Protein AF-A0A9D4XS75-F1 (afdb_monomer)

Sequence (111 aa):
MEGSLLSPALEALEHVRSEDGKILTKPFLDVCKTVLPILDKFGGAFSFVKSDIGGNIEVGLKLVPDRKSFMEAIGTGDLSSDIEKFCDSFSLVLAENHKVLASVNMDNRKI

Radius of gyration: 15.69 Å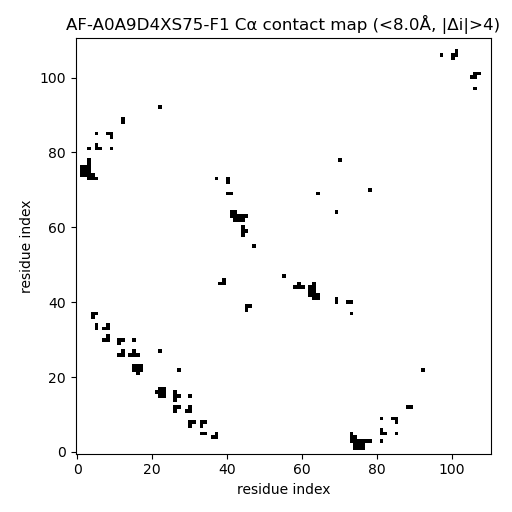; Cα contacts (8 Å, |Δi|>4): 87; chains: 1; bounding box: 42×22×40 Å

Structure (mmCIF, N/CA/C/O backbone):
data_AF-A0A9D4XS75-F1
#
_entry.id   AF-A0A9D4XS75-F1
#
loop_
_atom_site.group_PDB
_atom_site.id
_atom_site.type_symbol
_atom_site.label_atom_id
_atom_site.label_alt_id
_atom_site.label_comp_id
_atom_site.label_asym_id
_atom_site.label_entity_id
_atom_site.label_seq_id
_atom_site.pdbx_PDB_ins_code
_atom_site.Cartn_x
_atom_site.Cartn_y
_atom_site.Cartn_z
_atom_site.occupancy
_atom_site.B_iso_or_equiv
_atom_site.auth_seq_id
_atom_site.auth_comp_id
_atom_site.auth_asym_id
_atom_site.auth_atom_id
_atom_site.pdbx_PDB_model_num
ATOM 1 N N . MET A 1 1 ? -21.432 5.788 4.401 1.00 44.81 1 MET A N 1
ATOM 2 C CA . MET A 1 1 ? -20.805 4.764 5.258 1.00 44.81 1 MET A CA 1
ATOM 3 C C . MET A 1 1 ? -19.346 5.154 5.343 1.00 44.81 1 MET A C 1
ATOM 5 O O . MET A 1 1 ? -18.732 5.270 4.292 1.00 44.81 1 MET A O 1
ATOM 9 N N . GLU A 1 2 ? -18.842 5.501 6.526 1.00 56.62 2 GLU A N 1
ATOM 10 C CA . GLU A 1 2 ? -17.402 5.729 6.696 1.00 56.62 2 GLU A CA 1
ATOM 11 C C . GLU A 1 2 ? -16.715 4.364 6.601 1.00 56.62 2 GLU A C 1
ATOM 13 O O . GLU A 1 2 ? -17.060 3.451 7.346 1.00 56.62 2 GLU A O 1
ATOM 18 N N . GLY A 1 3 ? -15.862 4.200 5.593 1.00 76.44 3 GLY A N 1
ATOM 19 C CA . GLY A 1 3 ? -15.083 2.988 5.350 1.00 76.44 3 GLY A CA 1
ATOM 20 C C . GLY A 1 3 ? -13.646 3.151 5.829 1.00 76.44 3 GLY A C 1
ATOM 21 O O . GLY A 1 3 ? -13.244 4.215 6.309 1.00 76.44 3 GLY A O 1
ATOM 22 N N . SER A 1 4 ? -12.852 2.099 5.678 1.00 89.62 4 SER A N 1
ATOM 23 C CA . SER A 1 4 ? -11.424 2.160 5.966 1.00 89.62 4 SER A CA 1
ATOM 24 C C . SER A 1 4 ? -10.702 3.082 4.977 1.00 89.62 4 SER A C 1
ATOM 26 O O . SER A 1 4 ? -11.101 3.217 3.816 1.00 89.62 4 SER A O 1
ATOM 28 N N . LEU A 1 5 ? -9.571 3.654 5.394 1.00 90.88 5 LEU A N 1
ATOM 29 C CA . LEU A 1 5 ? -8.638 4.345 4.496 1.00 90.88 5 LEU A CA 1
ATOM 30 C C . LEU A 1 5 ? -8.016 3.405 3.444 1.00 90.88 5 LEU A C 1
ATOM 32 O O . LEU A 1 5 ? -7.363 3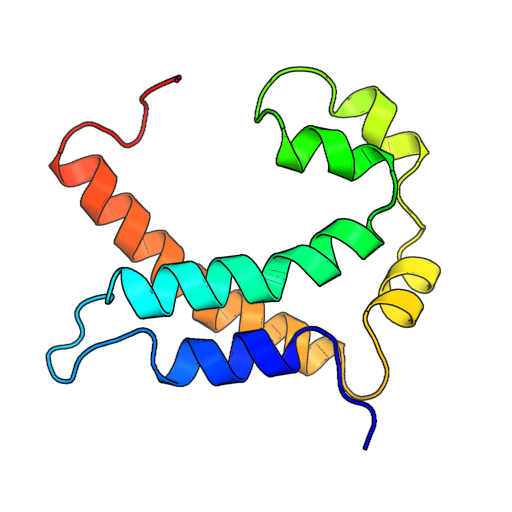.886 2.522 1.00 90.88 5 LEU A O 1
ATOM 36 N N . LEU A 1 6 ? -8.217 2.087 3.569 1.00 91.06 6 LEU A N 1
ATOM 37 C CA . LEU A 1 6 ? -7.805 1.077 2.591 1.00 91.06 6 LEU A CA 1
ATOM 38 C C . LEU A 1 6 ? -8.799 0.943 1.433 1.00 91.06 6 LEU A C 1
ATOM 40 O O . LEU A 1 6 ? -8.388 0.514 0.359 1.00 91.06 6 LEU A O 1
ATOM 44 N N . SER A 1 7 ? -10.063 1.347 1.608 1.00 93.25 7 SER A N 1
ATOM 45 C CA . SER A 1 7 ? -11.103 1.220 0.571 1.00 93.25 7 SER A CA 1
ATOM 46 C C . SER A 1 7 ? -10.672 1.807 -0.785 1.00 93.25 7 SER A C 1
ATOM 48 O O . SER A 1 7 ? -10.742 1.089 -1.779 1.00 93.25 7 SER A O 1
ATOM 50 N N . PRO A 1 8 ? -10.108 3.034 -0.860 1.00 92.88 8 PRO A N 1
ATOM 51 C CA . PRO A 1 8 ? -9.646 3.587 -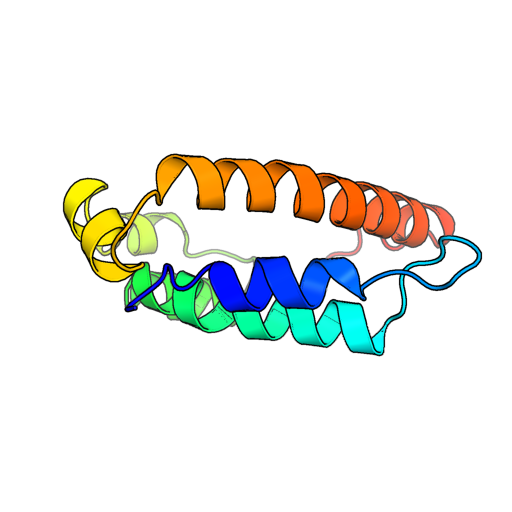2.135 1.00 92.88 8 PRO A CA 1
ATOM 52 C C . PRO A 1 8 ? -8.500 2.786 -2.767 1.00 92.88 8 PRO A C 1
ATOM 54 O O . PRO A 1 8 ? -8.374 2.742 -3.988 1.00 92.88 8 PRO A O 1
ATOM 57 N N . ALA A 1 9 ? -7.648 2.160 -1.948 1.00 92.25 9 ALA A N 1
ATOM 58 C CA . ALA A 1 9 ? -6.555 1.326 -2.438 1.00 92.25 9 ALA A CA 1
ATOM 59 C C . ALA A 1 9 ? -7.065 -0.019 -2.971 1.00 92.25 9 ALA A C 1
ATOM 61 O O . ALA A 1 9 ? -6.570 -0.487 -3.993 1.00 92.25 9 ALA A O 1
ATOM 62 N N . LEU A 1 10 ? -8.064 -0.612 -2.308 1.00 93.88 10 LEU A N 1
ATOM 63 C CA . LEU A 1 10 ? -8.742 -1.826 -2.767 1.00 93.88 10 LEU A CA 1
ATOM 64 C C . LEU A 1 10 ? -9.453 -1.590 -4.104 1.00 93.88 10 LEU A C 1
ATOM 66 O O . LEU A 1 10 ? -9.247 -2.360 -5.033 1.00 93.88 10 LEU A O 1
ATOM 70 N N . GLU A 1 11 ? -10.193 -0.489 -4.234 1.00 94.00 11 GLU A N 1
ATOM 71 C CA . GLU A 1 11 ? -10.850 -0.104 -5.491 1.00 94.00 11 GLU A CA 1
ATOM 72 C C . GLU A 1 11 ? -9.828 0.149 -6.611 1.00 94.00 11 GLU A C 1
ATOM 74 O O . GLU A 1 11 ? -9.960 -0.361 -7.722 1.00 94.00 11 GLU A O 1
ATOM 79 N N . ALA A 1 12 ? -8.752 0.891 -6.331 1.00 92.62 12 ALA A N 1
ATOM 80 C CA . ALA A 1 12 ? -7.717 1.162 -7.329 1.00 92.62 12 ALA A CA 1
ATOM 81 C C . ALA A 1 12 ? -6.980 -0.114 -7.789 1.00 92.62 12 ALA A C 1
ATOM 83 O O . ALA A 1 12 ? -6.535 -0.193 -8.939 1.00 92.62 12 ALA A O 1
ATOM 84 N N . LEU A 1 13 ? -6.862 -1.120 -6.915 1.00 93.75 13 LEU A N 1
ATOM 85 C CA . LEU A 1 13 ? -6.246 -2.408 -7.235 1.00 93.75 13 LEU A CA 1
ATOM 86 C C . LEU A 1 13 ? -7.042 -3.210 -8.270 1.00 93.75 13 LEU A C 1
ATOM 88 O O . LEU A 1 13 ? -6.426 -3.924 -9.062 1.00 93.75 13 LEU A O 1
ATOM 92 N N . GLU A 1 14 ? -8.365 -3.048 -8.338 1.00 94.56 14 GLU A N 1
ATOM 93 C CA . GLU A 1 14 ? -9.211 -3.714 -9.343 1.00 94.56 14 GLU A CA 1
ATOM 94 C C . GLU A 1 14 ? -8.835 -3.323 -10.781 1.00 94.56 14 GLU A C 1
ATOM 96 O O . GLU A 1 14 ? -9.079 -4.070 -11.729 1.00 94.56 14 GLU A O 1
ATOM 101 N N . HIS A 1 15 ? -8.192 -2.166 -10.951 1.00 94.94 15 HIS A N 1
ATOM 102 C CA . HIS A 1 15 ? -7.825 -1.600 -12.248 1.00 94.94 15 HIS A CA 1
ATOM 103 C C . HIS A 1 15 ? -6.309 -1.555 -12.483 1.00 94.94 15 HIS A C 1
ATOM 105 O O . HIS A 1 15 ? -5.838 -0.925 -13.432 1.00 94.94 15 HIS A O 1
ATOM 111 N N . VAL A 1 16 ? -5.516 -2.215 -11.628 1.00 95.12 16 VAL A N 1
ATOM 112 C CA . VAL A 1 16 ? -4.046 -2.165 -11.707 1.00 95.12 16 VAL A CA 1
ATOM 113 C C . VAL A 1 16 ? -3.480 -2.939 -12.904 1.00 95.12 16 VAL A C 1
ATOM 115 O O . VAL A 1 16 ? -2.334 -2.720 -13.306 1.00 95.12 16 VAL A O 1
ATOM 118 N N . ARG A 1 17 ? -4.281 -3.835 -13.491 1.00 93.50 17 ARG A N 1
ATOM 119 C CA . ARG A 1 17 ? -3.888 -4.717 -14.594 1.00 93.50 17 ARG A CA 1
ATOM 120 C C . ARG A 1 17 ? -4.623 -4.377 -15.886 1.00 93.50 17 ARG A C 1
ATOM 122 O O . ARG A 1 17 ? -5.782 -3.974 -15.864 1.00 93.50 17 ARG A O 1
ATOM 129 N N . SER A 1 18 ? -3.951 -4.584 -17.011 1.00 93.56 18 SER A N 1
ATOM 130 C CA . SER A 1 18 ? -4.574 -4.647 -18.335 1.00 93.56 18 SER A CA 1
ATOM 131 C C . SER A 1 18 ? -5.305 -5.973 -18.557 1.00 93.56 18 SER A C 1
ATOM 133 O O . SER A 1 18 ? -5.129 -6.933 -17.806 1.00 93.56 18 SER A O 1
ATOM 135 N N . GLU A 1 19 ? -6.076 -6.052 -19.644 1.00 93.12 19 GLU A N 1
ATOM 136 C CA . GLU A 1 19 ? -6.771 -7.278 -20.065 1.00 93.12 19 GLU A CA 1
ATOM 137 C C . GLU A 1 19 ? -5.816 -8.464 -20.301 1.00 93.12 19 GLU A C 1
ATOM 139 O O . GLU A 1 19 ? -6.190 -9.611 -20.072 1.00 93.12 19 GLU A O 1
ATOM 144 N N . ASP A 1 20 ? -4.565 -8.204 -20.704 1.00 92.44 20 ASP A N 1
ATOM 145 C CA . ASP A 1 20 ? -3.516 -9.221 -20.874 1.00 92.44 20 ASP A CA 1
ATOM 146 C C . ASP A 1 20 ? -2.703 -9.499 -19.591 1.00 92.44 20 ASP A C 1
ATOM 148 O O . ASP A 1 20 ? -1.696 -10.205 -19.630 1.00 92.44 20 ASP A O 1
ATOM 152 N N . GLY A 1 21 ? -3.130 -8.955 -18.446 1.00 89.44 21 GLY A N 1
ATOM 153 C CA . GLY A 1 21 ? -2.580 -9.248 -17.121 1.00 89.44 21 GLY A CA 1
ATOM 154 C C . GLY A 1 21 ? -1.344 -8.441 -16.717 1.00 89.44 21 GLY A C 1
ATOM 155 O O . GLY A 1 21 ? -0.847 -8.629 -15.602 1.00 89.44 21 GLY A O 1
ATOM 156 N N . LYS A 1 22 ? -0.849 -7.529 -17.564 1.00 90.38 22 LYS A N 1
ATOM 157 C CA . LYS A 1 22 ? 0.316 -6.686 -17.247 1.00 90.38 22 LYS A CA 1
ATOM 158 C C . LYS A 1 22 ? -0.043 -5.600 -16.237 1.00 90.38 22 LYS A C 1
ATOM 160 O O . LYS A 1 22 ? -1.100 -4.981 -16.323 1.00 90.38 22 LYS A O 1
ATOM 165 N N . ILE A 1 23 ? 0.874 -5.318 -15.315 1.00 91.81 23 ILE A N 1
ATOM 166 C CA . ILE A 1 23 ? 0.743 -4.190 -14.388 1.00 91.81 23 ILE A CA 1
ATOM 167 C C . ILE A 1 23 ? 0.893 -2.881 -15.166 1.00 91.81 23 ILE A C 1
ATOM 169 O O . ILE A 1 23 ? 1.918 -2.622 -15.800 1.00 91.81 23 ILE A O 1
ATOM 173 N N . LEU A 1 24 ? -0.134 -2.040 -15.097 1.00 91.56 24 LEU A N 1
ATOM 174 C CA . LEU A 1 24 ? -0.146 -0.732 -15.733 1.00 91.56 24 LEU A CA 1
ATOM 175 C C . LEU A 1 24 ? 0.516 0.297 -14.813 1.00 91.56 24 LEU A C 1
ATOM 177 O O . LEU A 1 24 ? 0.095 0.494 -13.675 1.00 91.56 24 LEU A O 1
ATOM 181 N N . THR A 1 25 ? 1.525 1.012 -15.317 1.00 89.50 25 THR A N 1
ATOM 182 C CA . THR A 1 25 ? 2.315 1.960 -14.511 1.00 89.50 25 THR A CA 1
ATOM 183 C C . THR A 1 25 ? 1.458 3.043 -13.862 1.00 89.50 25 THR A C 1
ATOM 185 O O . THR A 1 25 ? 1.618 3.332 -12.682 1.00 89.50 25 THR A O 1
ATOM 188 N N . LYS A 1 26 ? 0.542 3.660 -14.616 1.00 90.62 26 LYS A N 1
ATOM 189 C CA . LYS A 1 26 ? -0.276 4.770 -14.114 1.00 90.62 26 LYS A CA 1
ATOM 190 C C . LYS A 1 26 ? -1.267 4.314 -13.021 1.00 90.62 26 LYS A C 1
ATOM 192 O O . LYS A 1 26 ? -1.185 4.879 -11.933 1.00 90.62 26 LYS A O 1
ATOM 197 N N . PRO A 1 27 ? -2.101 3.279 -13.236 1.00 93.44 27 PRO A N 1
ATOM 198 C CA . PRO A 1 27 ? -2.914 2.667 -12.183 1.00 93.44 27 PRO A CA 1
ATOM 199 C C . PRO A 1 27 ? -2.112 2.210 -10.961 1.00 93.44 27 PRO A C 1
ATOM 201 O O . PRO A 1 27 ? -2.497 2.514 -9.838 1.00 93.44 27 PRO A O 1
ATOM 204 N N . PHE A 1 28 ? -0.953 1.571 -11.154 1.00 90.31 28 PHE A N 1
ATOM 205 C CA . PHE A 1 28 ? -0.081 1.181 -10.042 1.00 90.31 28 PHE A CA 1
ATOM 206 C C . PHE A 1 28 ? 0.376 2.385 -9.209 1.00 90.31 28 PHE A C 1
ATOM 208 O O . PHE A 1 28 ? 0.286 2.368 -7.984 1.00 90.31 28 PHE A O 1
ATOM 215 N N . LEU A 1 29 ? 0.820 3.466 -9.857 1.00 87.94 29 LEU A N 1
ATOM 216 C CA . LEU A 1 29 ? 1.200 4.694 -9.155 1.00 87.94 29 LEU A CA 1
ATOM 217 C C . LEU A 1 29 ? 0.017 5.349 -8.436 1.00 87.94 29 LEU A C 1
ATOM 219 O O . LEU A 1 29 ? 0.222 6.028 -7.431 1.00 87.94 29 LEU A O 1
ATOM 223 N N . ASP A 1 30 ? -1.202 5.177 -8.940 1.00 87.50 30 ASP A N 1
ATOM 224 C CA . ASP A 1 30 ? -2.399 5.693 -8.288 1.00 87.50 30 ASP A CA 1
ATOM 225 C C . ASP A 1 30 ? -2.757 4.862 -7.040 1.00 87.50 30 ASP A C 1
ATOM 227 O O . ASP A 1 30 ? -2.996 5.467 -5.995 1.00 87.50 30 ASP A O 1
ATOM 231 N N . VAL A 1 31 ? -2.612 3.527 -7.071 1.00 90.50 31 VAL A N 1
ATOM 232 C CA . VAL A 1 31 ? -2.655 2.670 -5.862 1.00 90.50 31 VAL A CA 1
ATOM 233 C C . VAL A 1 31 ? -1.596 3.107 -4.838 1.00 90.50 31 VAL A C 1
ATOM 235 O O . VAL A 1 31 ? -1.882 3.263 -3.653 1.00 90.50 31 VAL A O 1
ATOM 238 N N . CYS A 1 32 ? -0.358 3.374 -5.268 1.00 88.44 32 CYS A N 1
ATOM 239 C CA . CYS A 1 32 ? 0.695 3.830 -4.353 1.00 88.44 32 CYS A CA 1
ATOM 240 C C . CYS A 1 32 ? 0.336 5.152 -3.653 1.00 88.44 32 CYS A C 1
ATOM 242 O O . CYS A 1 32 ? 0.672 5.346 -2.486 1.00 88.44 32 CYS A O 1
ATOM 244 N N . LYS A 1 33 ? -0.372 6.062 -4.335 1.00 88.81 33 LYS A N 1
ATOM 245 C CA . LYS A 1 33 ? -0.819 7.333 -3.743 1.00 88.81 33 LYS A CA 1
ATOM 246 C C . LYS A 1 33 ? -1.942 7.143 -2.732 1.00 88.81 33 LYS A C 1
ATOM 248 O O . LYS A 1 33 ? -1.948 7.849 -1.728 1.00 88.81 33 LYS A O 1
ATOM 253 N N . THR A 1 34 ? -2.860 6.202 -2.962 1.00 89.38 34 THR A N 1
ATOM 254 C CA . THR A 1 34 ? -3.954 5.916 -2.018 1.00 89.38 34 THR A CA 1
ATOM 255 C C . THR A 1 34 ? -3.462 5.295 -0.712 1.00 89.38 34 THR A C 1
ATOM 257 O O . THR A 1 34 ? -4.162 5.369 0.289 1.00 89.38 34 THR A O 1
ATOM 260 N N . VAL A 1 35 ? -2.248 4.734 -0.690 1.00 87.50 35 VAL A N 1
ATOM 261 C CA . VAL A 1 35 ? -1.614 4.201 0.529 1.00 87.50 35 VAL A CA 1
ATOM 262 C C . VAL A 1 35 ? -0.974 5.305 1.387 1.00 87.50 35 VAL A C 1
ATOM 264 O O . VAL A 1 35 ? -0.827 5.134 2.597 1.00 87.50 35 VAL A O 1
ATOM 267 N N . LEU A 1 36 ? -0.637 6.470 0.814 1.00 86.38 36 LEU A N 1
ATOM 268 C CA . LEU A 1 36 ? 0.034 7.559 1.545 1.00 86.38 36 LEU A CA 1
ATOM 269 C C . LEU A 1 36 ? -0.727 8.033 2.802 1.00 86.38 36 LEU A C 1
ATOM 271 O O . LEU A 1 36 ? -0.081 8.170 3.839 1.00 86.38 36 LEU A O 1
ATOM 275 N N . PRO A 1 37 ? -2.065 8.213 2.790 1.00 87.50 37 PRO A N 1
ATOM 276 C CA . PRO A 1 37 ? -2.809 8.602 3.989 1.00 87.50 37 PRO A CA 1
ATOM 277 C C . PRO A 1 37 ? -2.739 7.574 5.124 1.00 87.50 37 PRO A C 1
ATOM 279 O O . PRO A 1 37 ? -2.835 7.955 6.287 1.00 87.50 37 PRO A O 1
ATOM 282 N N . ILE A 1 38 ? -2.566 6.285 4.807 1.00 87.06 38 ILE A N 1
ATOM 283 C CA . ILE A 1 38 ? -2.375 5.218 5.802 1.00 87.06 38 ILE A CA 1
ATOM 284 C C . ILE A 1 38 ? -0.997 5.376 6.453 1.00 87.06 38 ILE A C 1
ATOM 286 O O . ILE A 1 38 ? -0.873 5.275 7.673 1.00 87.06 38 ILE A O 1
ATOM 290 N N . LEU A 1 39 ? 0.030 5.697 5.656 1.00 82.00 39 LEU A N 1
ATOM 291 C CA . LEU A 1 39 ? 1.374 5.991 6.162 1.00 82.00 39 LEU A CA 1
ATOM 292 C C . LEU A 1 39 ? 1.380 7.212 7.088 1.00 82.00 39 LEU A C 1
ATOM 294 O O . LEU A 1 39 ? 2.030 7.184 8.132 1.00 82.00 39 LEU A O 1
ATOM 298 N N . ASP A 1 40 ? 0.590 8.238 6.767 1.00 82.06 40 ASP A N 1
ATOM 299 C CA . ASP A 1 40 ? 0.433 9.421 7.619 1.00 82.06 40 ASP A CA 1
ATOM 300 C C . ASP A 1 40 ? -0.172 9.071 9.000 1.00 82.06 40 ASP A C 1
ATOM 302 O O . ASP A 1 40 ? 0.061 9.788 9.977 1.00 82.06 40 ASP A O 1
ATOM 306 N N . LYS A 1 41 ? -0.903 7.948 9.129 1.00 85.44 41 LYS A N 1
ATOM 307 C CA . LYS A 1 41 ? -1.449 7.478 10.419 1.00 85.44 41 LYS A CA 1
ATOM 308 C C . LYS A 1 41 ? -0.422 6.813 11.328 1.00 85.44 41 LYS A C 1
ATOM 310 O O . LYS A 1 41 ? -0.678 6.722 12.524 1.00 85.44 41 LYS A O 1
ATOM 315 N N . PHE A 1 42 ? 0.752 6.431 10.827 1.00 78.38 42 PHE A N 1
ATOM 316 C CA . PHE A 1 42 ? 1.855 5.963 11.678 1.00 78.38 42 PHE A CA 1
ATOM 317 C C . PHE A 1 42 ? 2.573 7.108 12.424 1.00 78.38 42 PHE A C 1
ATOM 319 O O . PHE A 1 42 ? 3.503 6.858 13.190 1.00 78.38 42 PHE A O 1
ATOM 326 N N . GLY A 1 43 ? 2.132 8.359 12.246 1.00 72.50 43 GLY A N 1
ATOM 327 C CA . GLY A 1 43 ? 2.634 9.527 12.968 1.00 72.50 43 GLY A CA 1
ATOM 328 C C . GLY A 1 43 ? 3.878 10.161 12.337 1.00 72.50 43 GLY A C 1
ATOM 329 O O . GLY A 1 43 ? 4.425 9.690 11.340 1.00 72.50 43 GLY A O 1
ATOM 330 N N . GLY A 1 44 ? 4.349 11.260 12.940 1.00 64.50 44 GLY A N 1
ATOM 331 C CA . GLY A 1 44 ? 5.454 12.077 12.413 1.00 64.50 44 GLY A CA 1
ATOM 332 C C . GLY A 1 44 ? 6.772 11.319 12.202 1.00 64.50 44 GLY A C 1
ATOM 333 O O . GLY A 1 44 ? 7.584 11.731 11.379 1.00 64.50 44 GLY A O 1
ATOM 334 N N . ALA A 1 45 ? 6.966 10.177 12.863 1.00 60.25 45 ALA A N 1
ATOM 335 C CA . ALA A 1 45 ? 8.103 9.289 12.634 1.00 60.25 45 ALA A CA 1
ATOM 336 C C . ALA A 1 45 ? 8.156 8.679 11.227 1.00 60.25 45 ALA A C 1
ATOM 338 O O . ALA A 1 45 ? 9.241 8.514 10.673 1.00 60.25 45 ALA A O 1
ATOM 339 N N . PHE A 1 46 ? 7.002 8.377 10.629 1.00 63.78 46 PHE A N 1
ATOM 340 C CA . PHE A 1 46 ? 6.934 7.816 9.278 1.0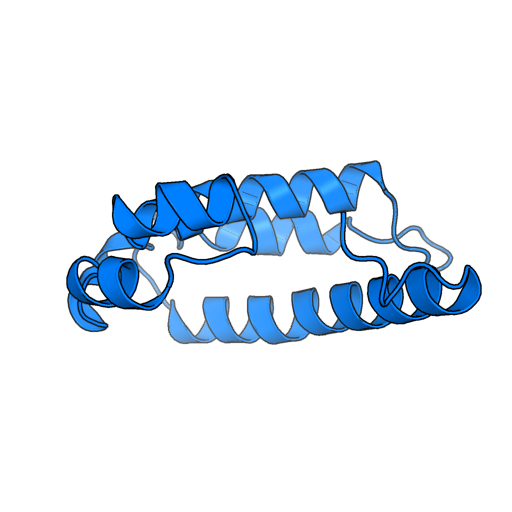0 63.78 46 PHE A CA 1
ATOM 341 C C . PHE A 1 46 ? 7.065 8.879 8.178 1.00 63.78 46 PHE A C 1
ATOM 343 O O . PHE A 1 46 ? 7.280 8.529 7.017 1.00 63.78 46 PHE A O 1
ATOM 350 N N . SER A 1 47 ? 7.059 10.174 8.529 1.00 60.38 47 SER A N 1
ATOM 351 C CA . SER A 1 47 ? 7.379 11.257 7.584 1.00 60.38 47 SER A CA 1
ATOM 352 C C . SER A 1 47 ? 8.800 11.145 7.010 1.00 60.38 47 SER A C 1
ATOM 354 O O . SER A 1 47 ? 9.037 11.583 5.888 1.00 60.38 47 SER A O 1
ATOM 356 N N . PHE A 1 48 ? 9.721 10.483 7.727 1.00 55.00 48 PHE A N 1
ATOM 357 C CA . PHE A 1 48 ? 11.071 10.178 7.246 1.00 55.00 48 PHE A CA 1
ATOM 358 C C . PHE A 1 48 ? 11.130 8.917 6.373 1.00 55.00 48 PHE A C 1
ATOM 360 O O . PHE A 1 48 ? 11.917 8.889 5.438 1.00 55.00 48 PHE A O 1
ATOM 367 N N . VAL A 1 49 ? 10.266 7.913 6.589 1.00 55.66 49 VAL A N 1
ATOM 368 C CA . VAL A 1 49 ? 10.136 6.735 5.693 1.00 55.66 49 VAL A CA 1
ATOM 369 C C . VAL A 1 49 ? 9.615 7.152 4.313 1.00 55.66 49 VAL A C 1
ATOM 371 O O . VAL A 1 49 ? 9.978 6.568 3.298 1.00 55.66 49 VAL A O 1
ATOM 374 N N . LYS A 1 50 ? 8.817 8.225 4.269 1.00 51.84 50 LYS A N 1
ATOM 375 C CA . LYS A 1 50 ? 8.423 8.915 3.033 1.00 51.84 50 LYS A CA 1
ATOM 376 C C . LYS A 1 50 ? 9.605 9.600 2.327 1.00 51.84 50 LYS A C 1
ATOM 378 O O . LYS A 1 50 ? 9.514 9.850 1.129 1.00 51.84 50 LYS A O 1
ATOM 383 N N . SER A 1 51 ? 10.673 9.920 3.061 1.00 52.72 51 SER A N 1
ATOM 384 C CA . SER A 1 51 ? 11.837 10.666 2.571 1.00 52.72 51 SER A CA 1
ATOM 385 C C . SER A 1 51 ? 13.037 9.778 2.234 1.00 52.72 51 SER A C 1
ATOM 387 O O . SER A 1 51 ? 13.726 10.103 1.281 1.00 52.72 51 SER A O 1
ATOM 389 N N . ASP A 1 52 ? 13.301 8.696 2.974 1.00 47.88 52 ASP A N 1
ATOM 390 C CA . ASP A 1 52 ? 14.500 7.870 2.793 1.00 47.88 52 ASP A CA 1
ATOM 391 C C . ASP A 1 52 ? 14.344 6.462 3.394 1.00 47.88 52 ASP A C 1
ATOM 393 O O . ASP A 1 52 ? 14.099 6.281 4.587 1.00 47.88 52 ASP A O 1
ATOM 397 N N . ILE A 1 53 ? 14.624 5.438 2.589 1.00 52.41 53 ILE A N 1
ATOM 398 C CA 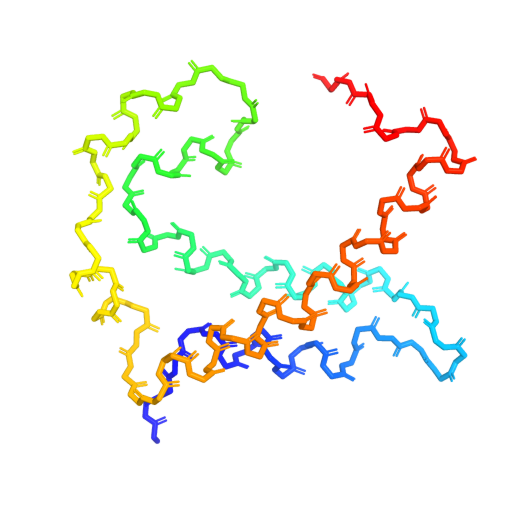. ILE A 1 53 ? 14.815 4.028 2.989 1.00 52.41 53 ILE A CA 1
ATOM 399 C C . ILE A 1 53 ? 16.168 3.838 3.743 1.00 52.41 53 ILE A C 1
ATOM 401 O O . ILE A 1 53 ? 16.733 2.751 3.806 1.00 52.41 53 ILE A O 1
ATOM 405 N N . GLY A 1 54 ? 16.719 4.882 4.374 1.00 45.94 54 GLY A N 1
ATOM 406 C CA . GLY A 1 54 ? 18.045 4.865 4.998 1.00 45.94 54 GLY A CA 1
ATOM 407 C C . GLY A 1 54 ? 18.107 5.596 6.341 1.00 45.94 54 GLY A C 1
ATOM 408 O O . GLY A 1 54 ? 18.162 6.816 6.391 1.00 45.94 54 GLY A O 1
ATOM 409 N N . GLY A 1 55 ? 18.188 4.845 7.444 1.00 45.59 55 GLY A N 1
ATOM 410 C CA . GLY A 1 55 ? 19.008 5.258 8.596 1.00 45.59 55 GLY A CA 1
ATOM 411 C C . GLY A 1 55 ? 18.340 5.618 9.931 1.00 45.59 55 GLY A C 1
ATOM 412 O O . GLY A 1 55 ? 19.027 5.523 10.939 1.00 45.59 55 GLY A O 1
ATOM 413 N N . ASN A 1 56 ? 17.044 5.952 10.016 1.00 48.56 56 ASN A N 1
ATOM 414 C CA . ASN A 1 56 ? 16.444 6.485 11.268 1.00 48.56 56 ASN A CA 1
ATOM 415 C C . ASN A 1 56 ? 15.292 5.658 11.879 1.00 48.56 56 ASN A C 1
ATOM 417 O O . ASN A 1 56 ? 14.511 6.166 12.688 1.00 48.56 56 ASN A O 1
ATOM 421 N N . ILE A 1 57 ? 15.185 4.373 11.532 1.00 54.44 57 ILE A N 1
ATOM 422 C CA . ILE A 1 57 ? 14.050 3.514 11.921 1.00 54.44 57 ILE A CA 1
ATOM 423 C C . ILE A 1 57 ? 13.880 3.422 13.455 1.00 54.44 57 ILE A C 1
ATOM 425 O O . ILE A 1 57 ? 12.754 3.464 13.944 1.00 54.44 57 ILE A O 1
ATOM 429 N N . GLU A 1 58 ? 14.967 3.379 14.236 1.00 55.34 58 GLU A N 1
ATOM 430 C CA . GLU A 1 58 ? 14.907 3.159 15.695 1.00 55.34 58 GLU A CA 1
ATOM 431 C C . GLU A 1 58 ? 14.267 4.320 16.483 1.00 55.34 58 GLU A C 1
ATOM 433 O O . GLU A 1 58 ? 13.471 4.092 17.395 1.00 55.34 58 GLU A O 1
ATOM 438 N N . VAL A 1 59 ? 14.559 5.575 16.119 1.00 56.28 59 VAL A N 1
ATOM 439 C CA . VAL A 1 59 ? 13.924 6.753 16.744 1.00 56.28 59 VAL A CA 1
ATOM 440 C C . VAL A 1 59 ? 12.463 6.862 16.310 1.00 56.28 59 VAL A C 1
ATOM 442 O O . VAL A 1 59 ? 11.606 7.231 17.115 1.00 56.28 59 VAL A O 1
ATOM 445 N N . GLY A 1 60 ? 12.169 6.479 15.064 1.00 59.88 60 GLY A N 1
ATOM 446 C CA . GLY A 1 60 ? 10.819 6.487 14.519 1.00 59.88 60 GLY A CA 1
ATOM 447 C C . GLY A 1 60 ? 9.853 5.585 15.292 1.00 59.88 60 GLY A C 1
ATOM 448 O O . GLY A 1 60 ? 8.754 6.016 15.633 1.00 59.88 60 GLY A O 1
ATOM 449 N N . LEU A 1 61 ? 10.284 4.375 15.663 1.00 62.66 61 LEU A N 1
ATOM 450 C CA . LEU A 1 61 ? 9.447 3.394 16.369 1.00 62.66 61 LEU A CA 1
ATOM 451 C C . LEU A 1 61 ? 8.871 3.901 17.704 1.00 62.66 61 LEU A C 1
ATOM 453 O O . LEU A 1 61 ? 7.800 3.454 18.102 1.00 62.66 61 LEU A O 1
ATOM 457 N N . LYS A 1 62 ? 9.529 4.853 18.383 1.00 64.88 62 LYS A N 1
ATOM 458 C CA . LYS A 1 62 ? 9.038 5.427 19.654 1.00 64.88 62 LYS A CA 1
ATOM 459 C C . LYS A 1 62 ? 7.844 6.372 19.490 1.00 64.88 62 LYS A C 1
ATOM 461 O O . LYS A 1 62 ? 7.159 6.639 20.471 1.00 64.88 62 LYS A O 1
ATOM 466 N N . LEU A 1 63 ? 7.628 6.908 18.289 1.00 69.94 63 LEU A N 1
ATOM 467 C CA . LEU A 1 63 ? 6.543 7.851 17.984 1.00 69.94 63 LEU A CA 1
ATOM 468 C C . LEU A 1 63 ? 5.406 7.199 17.185 1.00 69.94 63 LEU A C 1
ATOM 470 O O . LEU A 1 63 ? 4.444 7.880 16.832 1.00 69.94 63 LEU A O 1
ATOM 474 N N . VAL A 1 64 ? 5.529 5.904 16.882 1.00 78.06 64 VAL A N 1
ATOM 475 C CA . VAL A 1 64 ? 4.475 5.129 16.228 1.00 78.06 64 VAL A CA 1
ATOM 476 C C . VAL A 1 64 ? 3.337 4.913 17.233 1.00 78.06 64 VAL A C 1
ATOM 478 O O . VAL A 1 64 ? 3.610 4.551 18.381 1.00 78.06 64 VAL A O 1
ATOM 481 N N . PRO A 1 65 ? 2.067 5.139 16.848 1.00 82.62 65 PRO A N 1
ATOM 482 C CA . PRO A 1 65 ? 0.934 4.843 17.716 1.00 82.62 65 PRO A CA 1
ATOM 483 C C . PRO A 1 65 ? 0.887 3.356 18.079 1.00 82.62 65 PRO A C 1
ATOM 485 O O . PRO A 1 65 ? 1.311 2.491 17.311 1.00 82.62 65 PRO A O 1
ATOM 488 N N . ASP A 1 66 ? 0.316 3.034 19.238 1.00 87.75 66 ASP A N 1
ATOM 489 C CA . ASP A 1 66 ? 0.008 1.645 19.556 1.00 87.75 66 ASP A CA 1
ATOM 490 C C . ASP A 1 66 ? -1.023 1.071 18.565 1.00 87.75 66 ASP A C 1
ATOM 492 O O . ASP A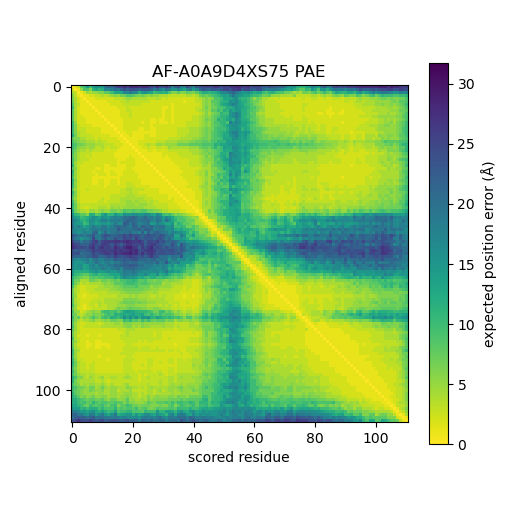 1 66 ? -1.752 1.802 17.888 1.00 87.75 66 ASP A O 1
ATOM 496 N N . ARG A 1 67 ? -1.112 -0.263 18.498 1.00 85.12 67 ARG A N 1
ATOM 497 C CA . ARG A 1 67 ? -2.004 -0.960 17.560 1.00 85.12 67 ARG A CA 1
ATOM 498 C C . ARG A 1 67 ? -3.447 -0.465 17.648 1.00 85.12 67 ARG A C 1
ATOM 500 O O . ARG A 1 67 ? -4.088 -0.336 16.615 1.00 85.12 67 ARG A O 1
ATOM 507 N N . LYS A 1 68 ? -3.979 -0.225 18.849 1.00 87.94 68 LYS A N 1
ATOM 508 C CA . LYS A 1 68 ? -5.374 0.199 19.005 1.00 87.94 68 LYS A CA 1
ATOM 509 C C . LYS A 1 68 ? -5.561 1.593 18.407 1.00 87.94 68 LYS A C 1
ATOM 511 O O . LYS A 1 68 ? -6.427 1.761 17.554 1.00 87.94 68 LYS A O 1
ATOM 516 N N . SER A 1 69 ? -4.705 2.536 18.793 1.00 87.50 69 SER A N 1
ATOM 517 C CA . SER A 1 69 ? -4.729 3.912 18.285 1.00 87.50 69 SER A CA 1
ATOM 518 C C . SER A 1 69 ? -4.555 3.971 16.762 1.00 87.50 69 SER A C 1
ATOM 520 O O . SER A 1 69 ? -5.231 4.741 16.087 1.00 87.50 69 SER A O 1
ATOM 522 N N . PHE A 1 70 ? -3.688 3.124 16.199 1.00 88.88 70 PHE A N 1
ATOM 523 C CA . PHE A 1 70 ? -3.523 3.009 14.751 1.00 88.88 70 PHE A CA 1
ATOM 524 C C . PHE A 1 70 ? -4.792 2.497 14.059 1.00 88.88 70 PHE A C 1
ATOM 526 O O . PHE A 1 70 ? -5.239 3.101 13.088 1.00 88.88 70 PHE A O 1
ATOM 533 N N . MET A 1 71 ? -5.393 1.416 14.571 1.00 88.25 71 MET A N 1
ATOM 534 C CA . MET A 1 71 ? -6.607 0.830 13.991 1.00 88.25 71 MET A CA 1
ATOM 535 C C . MET A 1 71 ? -7.774 1.827 13.999 1.00 88.25 71 MET A C 1
ATOM 537 O O . MET A 1 71 ? -8.457 1.966 12.993 1.00 88.25 71 MET A O 1
ATOM 541 N N . GLU A 1 72 ? -7.955 2.586 15.082 1.00 88.06 72 GLU A N 1
ATOM 542 C CA . GLU A 1 72 ? -8.959 3.660 15.144 1.00 88.06 72 GLU A CA 1
ATOM 543 C C . GLU A 1 72 ? -8.661 4.797 14.146 1.00 88.06 72 GLU A C 1
ATOM 545 O O . GLU A 1 72 ? -9.576 5.404 13.590 1.00 88.06 72 GLU A O 1
ATOM 550 N N . ALA A 1 73 ? -7.382 5.078 13.879 1.00 87.69 73 ALA A N 1
ATOM 551 C CA . ALA A 1 73 ? -6.964 6.147 12.976 1.00 87.69 73 ALA A CA 1
ATOM 552 C C . ALA A 1 73 ? -7.108 5.803 11.483 1.00 87.69 73 ALA A C 1
ATOM 554 O O . ALA A 1 73 ? -7.229 6.722 10.664 1.00 87.69 73 ALA A O 1
ATOM 555 N N . ILE A 1 74 ? -7.073 4.517 11.116 1.00 89.69 74 ILE A N 1
ATOM 556 C CA . ILE A 1 74 ? -7.214 4.060 9.722 1.00 89.69 74 ILE A CA 1
ATOM 557 C C . ILE A 1 74 ? -8.669 3.839 9.292 1.00 89.69 74 ILE A C 1
ATOM 559 O O . ILE A 1 74 ? -8.909 3.519 8.128 1.00 89.69 74 ILE A O 1
ATOM 563 N N . GLY A 1 75 ? -9.634 4.051 10.187 1.00 87.50 75 GLY A N 1
ATOM 564 C CA . GLY A 1 75 ? -11.053 4.131 9.854 1.00 87.50 75 GLY A CA 1
ATOM 565 C C . GLY A 1 75 ? -11.938 3.284 10.757 1.00 87.50 75 GLY A C 1
ATOM 566 O O . GLY A 1 75 ? -11.565 2.893 11.860 1.00 87.50 75 GLY A O 1
ATOM 567 N N . THR A 1 76 ? -13.146 3.019 10.275 1.00 82.25 76 THR A N 1
ATOM 568 C CA . THR A 1 76 ? -14.160 2.207 10.956 1.00 82.25 76 THR A CA 1
ATOM 569 C C . THR A 1 76 ? -14.613 1.062 10.039 1.00 82.25 76 THR A C 1
ATOM 571 O O . THR A 1 76 ? -14.209 0.996 8.878 1.00 82.25 76 THR A O 1
ATOM 574 N N . GLY A 1 77 ? -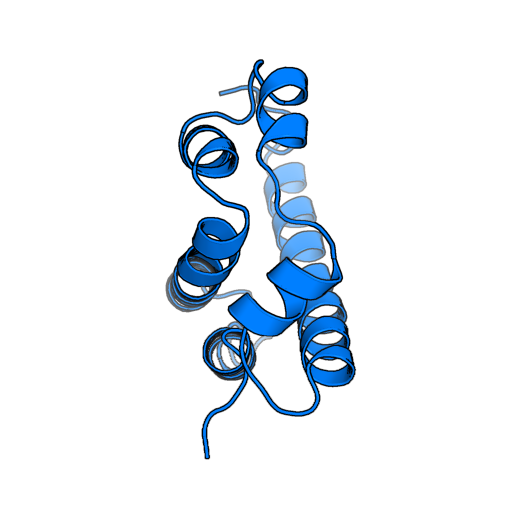15.411 0.121 10.556 1.00 81.12 77 GLY A N 1
ATOM 575 C CA . GLY A 1 77 ? -15.864 -1.057 9.801 1.00 81.12 77 GLY A CA 1
ATOM 576 C C . GLY A 1 77 ? -14.978 -2.294 9.989 1.00 81.12 77 GLY A C 1
ATOM 577 O O . GLY A 1 77 ? -14.319 -2.440 11.020 1.00 81.12 77 GLY A O 1
ATOM 578 N N . ASP A 1 78 ? -14.992 -3.211 9.017 1.00 86.81 78 ASP A N 1
ATOM 579 C CA . ASP A 1 78 ? -14.241 -4.476 9.071 1.00 86.81 78 ASP A CA 1
ATOM 580 C C . ASP A 1 78 ? -12.784 -4.301 8.606 1.00 86.81 78 ASP A C 1
ATOM 582 O O . ASP A 1 78 ? -12.349 -4.805 7.570 1.00 86.81 78 ASP A O 1
ATOM 586 N N . LEU A 1 79 ? -12.016 -3.556 9.405 1.00 90.12 79 LEU A N 1
ATOM 587 C CA . LEU A 1 79 ? -10.613 -3.246 9.119 1.00 90.12 79 LEU A CA 1
ATOM 588 C C . LEU A 1 79 ? -9.747 -4.496 8.953 1.00 90.12 79 LEU A C 1
ATOM 590 O O . LEU A 1 79 ? -8.786 -4.471 8.191 1.00 90.12 79 LEU A O 1
ATOM 594 N N . SER A 1 80 ? -10.055 -5.576 9.675 1.00 88.38 80 SER A N 1
ATOM 595 C CA . SER A 1 80 ? -9.267 -6.806 9.588 1.00 88.38 80 SER A CA 1
ATOM 596 C C . SER A 1 80 ? -9.387 -7.422 8.198 1.00 88.38 80 SER A C 1
ATOM 598 O O . SER A 1 80 ? -8.367 -7.765 7.606 1.00 88.38 80 SER A O 1
ATOM 600 N N . SER A 1 81 ? -10.611 -7.510 7.667 1.00 91.50 81 SER A N 1
ATOM 601 C CA . SER A 1 81 ? -10.840 -8.015 6.312 1.00 91.50 81 SER A CA 1
ATOM 602 C C . SER A 1 81 ? -10.222 -7.105 5.250 1.00 91.50 81 SER A C 1
ATOM 604 O O . SER A 1 81 ? -9.626 -7.597 4.295 1.00 91.50 81 SER A O 1
ATOM 606 N N . ASP A 1 82 ? -10.320 -5.785 5.413 1.00 92.31 82 ASP A N 1
ATOM 607 C CA . ASP A 1 82 ? -9.748 -4.839 4.450 1.00 92.31 82 ASP A CA 1
ATOM 608 C C . ASP A 1 82 ? -8.215 -4.897 4.417 1.00 92.31 82 ASP A C 1
ATOM 610 O O . ASP A 1 82 ? -7.622 -4.874 3.337 1.00 92.31 82 ASP A O 1
ATOM 614 N N . ILE A 1 83 ? -7.567 -5.011 5.584 1.00 92.19 83 ILE A N 1
ATOM 615 C CA . ILE A 1 83 ? -6.112 -5.193 5.682 1.00 92.19 83 ILE A CA 1
ATOM 616 C C . ILE A 1 83 ? -5.702 -6.497 5.002 1.00 92.19 83 ILE A C 1
ATOM 618 O O . ILE A 1 83 ? -4.762 -6.489 4.213 1.00 92.19 83 ILE A O 1
ATOM 622 N N . GLU A 1 84 ? -6.405 -7.597 5.278 1.00 93.88 84 GLU A N 1
ATOM 623 C CA . GLU A 1 84 ? -6.117 -8.905 4.685 1.00 93.88 84 GLU A CA 1
ATOM 624 C C . GLU A 1 84 ? -6.220 -8.856 3.155 1.00 93.88 84 GLU A C 1
ATOM 626 O O . GLU A 1 84 ? -5.244 -9.142 2.463 1.00 93.88 84 GLU A O 1
ATOM 631 N N . LYS A 1 85 ? -7.342 -8.360 2.617 1.00 94.56 85 LYS A N 1
ATOM 632 C CA . LYS A 1 85 ? -7.544 -8.209 1.165 1.00 94.56 85 LYS A CA 1
ATOM 633 C C . LYS A 1 85 ? -6.482 -7.330 0.517 1.00 94.56 85 LYS A C 1
ATOM 635 O O . LYS A 1 85 ? -6.015 -7.637 -0.585 1.00 94.56 85 LYS A O 1
ATOM 640 N N . PHE A 1 86 ? -6.121 -6.229 1.175 1.00 94.50 86 PHE A N 1
ATOM 641 C CA . PHE A 1 86 ? -5.096 -5.327 0.672 1.00 94.50 86 PHE A CA 1
ATOM 642 C C . PHE A 1 86 ? -3.734 -6.019 0.655 1.00 94.50 86 PHE A C 1
ATOM 644 O O . PHE A 1 86 ? -3.055 -5.985 -0.368 1.00 94.50 86 PHE A O 1
ATOM 651 N N . CYS A 1 87 ? -3.347 -6.679 1.750 1.00 93.94 87 CYS A N 1
ATOM 652 C CA . CYS A 1 87 ? -2.094 -7.418 1.842 1.00 93.94 87 CYS A CA 1
ATOM 653 C C . CYS A 1 87 ? -2.013 -8.521 0.784 1.00 93.94 87 CYS A C 1
ATOM 655 O O . CYS A 1 87 ? -0.999 -8.595 0.091 1.00 93.94 87 CYS A O 1
ATOM 657 N N . ASP A 1 88 ? -3.066 -9.311 0.596 1.00 94.81 88 ASP A N 1
ATOM 658 C CA . ASP A 1 88 ? -3.097 -10.374 -0.409 1.00 94.81 88 ASP A CA 1
ATOM 659 C C . ASP A 1 88 ? -2.951 -9.810 -1.827 1.00 94.81 88 ASP A C 1
ATOM 661 O O . ASP A 1 88 ? -2.082 -10.227 -2.595 1.00 94.81 88 ASP A O 1
ATOM 665 N N . SER A 1 89 ? -3.750 -8.797 -2.164 1.00 94.06 89 SER A N 1
ATOM 666 C CA . SER A 1 89 ? -3.790 -8.232 -3.516 1.00 94.06 89 SER A CA 1
ATOM 667 C C . SER A 1 89 ? -2.520 -7.449 -3.855 1.00 94.06 89 SER A C 1
ATOM 669 O O . SER A 1 89 ? -1.925 -7.631 -4.922 1.00 94.06 89 SER A O 1
ATOM 671 N N . PHE A 1 90 ? -2.069 -6.585 -2.944 1.00 93.31 90 PHE A N 1
ATOM 672 C CA . PHE A 1 90 ? -0.900 -5.740 -3.161 1.00 93.31 90 PHE A CA 1
ATOM 673 C C . PHE A 1 90 ? 0.396 -6.559 -3.165 1.00 93.31 90 PHE A C 1
ATOM 675 O O . PHE A 1 90 ? 1.280 -6.281 -3.975 1.00 93.31 90 PHE A O 1
ATOM 682 N N . SER A 1 91 ? 0.504 -7.617 -2.348 1.00 93.06 91 SER A N 1
ATOM 683 C CA . SER A 1 91 ? 1.692 -8.489 -2.339 1.00 93.06 91 SER A CA 1
ATOM 684 C C . SER A 1 91 ? 1.912 -9.193 -3.679 1.00 93.06 91 SER A C 1
ATOM 686 O O . SER A 1 91 ? 3.056 -9.321 -4.116 1.00 93.06 91 SER A O 1
ATOM 688 N N . LEU A 1 92 ? 0.842 -9.595 -4.375 1.00 92.75 92 LEU A N 1
ATOM 689 C CA . LEU A 1 92 ? 0.943 -10.174 -5.721 1.00 92.75 92 LEU A CA 1
ATOM 690 C C . LEU A 1 92 ? 1.508 -9.165 -6.730 1.00 92.75 92 LEU A C 1
ATOM 692 O O . LEU A 1 92 ? 2.403 -9.497 -7.510 1.00 92.75 92 LEU A O 1
ATOM 696 N N . VAL A 1 93 ? 1.025 -7.920 -6.681 1.00 92.06 93 VAL A N 1
ATOM 697 C CA . VAL A 1 93 ? 1.509 -6.826 -7.537 1.00 92.06 93 VAL A CA 1
ATOM 698 C C . VAL A 1 93 ? 2.980 -6.508 -7.240 1.00 92.06 93 VAL A C 1
A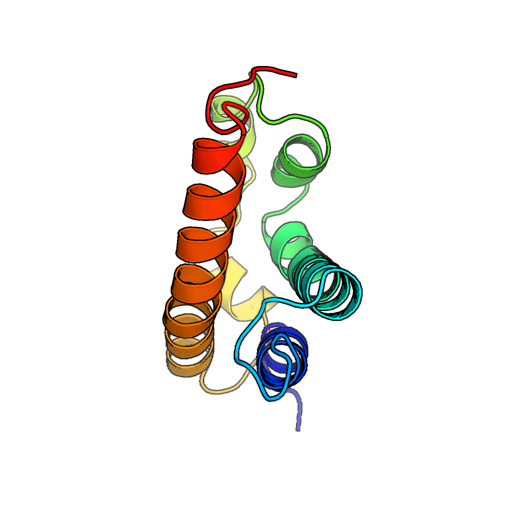TOM 700 O O . VAL A 1 93 ? 3.785 -6.369 -8.161 1.00 92.06 93 VAL A O 1
ATOM 703 N N . LEU A 1 94 ? 3.367 -6.450 -5.962 1.00 90.00 94 LEU A N 1
ATOM 704 C CA . LEU A 1 94 ? 4.756 -6.225 -5.557 1.00 90.00 94 LEU A CA 1
ATOM 705 C C . LEU A 1 94 ? 5.688 -7.358 -6.004 1.00 90.00 94 LEU A C 1
ATOM 707 O O . LEU A 1 94 ? 6.783 -7.081 -6.492 1.00 90.00 94 LEU A O 1
ATOM 711 N N . ALA A 1 95 ? 5.262 -8.617 -5.885 1.00 90.62 95 ALA A N 1
ATOM 712 C CA . ALA A 1 95 ? 6.057 -9.768 -6.311 1.00 90.62 95 ALA A CA 1
ATOM 713 C C . ALA A 1 95 ? 6.352 -9.741 -7.820 1.00 90.62 95 ALA A C 1
ATOM 715 O O . ALA A 1 95 ? 7.441 -10.114 -8.257 1.00 90.62 95 ALA A O 1
ATOM 716 N N . GLU A 1 96 ? 5.404 -9.281 -8.635 1.00 89.62 96 GLU A N 1
ATOM 717 C CA . GLU A 1 96 ? 5.623 -9.081 -10.069 1.00 89.62 96 GLU A CA 1
ATOM 718 C C . GLU A 1 96 ? 6.532 -7.889 -10.365 1.00 89.62 96 GLU A C 1
ATOM 720 O O . GLU A 1 96 ? 7.453 -8.025 -11.172 1.00 89.62 96 GLU A O 1
ATOM 725 N N . ASN A 1 97 ? 6.350 -6.758 -9.678 1.00 87.00 97 ASN A N 1
ATOM 726 C CA . ASN A 1 97 ? 7.266 -5.622 -9.799 1.00 87.00 97 ASN A CA 1
ATOM 727 C C . ASN A 1 97 ? 8.710 -6.027 -9.471 1.00 87.00 97 ASN A C 1
ATOM 729 O O . ASN A 1 97 ? 9.630 -5.677 -10.207 1.00 87.00 97 ASN A O 1
ATOM 733 N N . HIS A 1 98 ? 8.908 -6.826 -8.422 1.00 87.06 98 HIS A N 1
ATOM 734 C CA . HIS A 1 98 ? 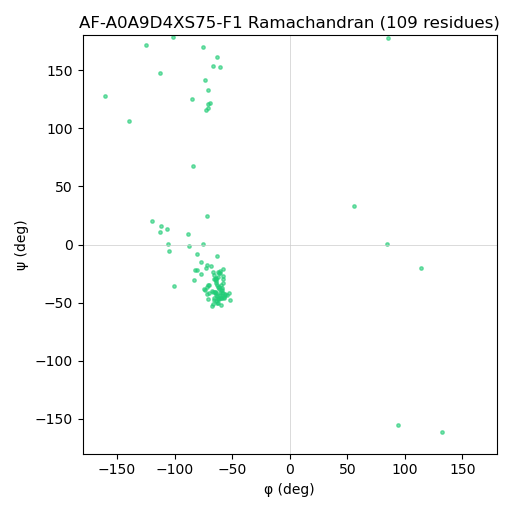10.210 -7.382 -8.056 1.00 87.06 98 HIS A CA 1
ATOM 735 C C . HIS A 1 98 ? 10.801 -8.251 -9.179 1.00 87.06 98 HIS A C 1
ATOM 737 O O . HIS A 1 98 ? 11.954 -8.059 -9.561 1.00 87.06 98 HIS A O 1
ATOM 743 N N . LYS A 1 99 ? 10.004 -9.132 -9.806 1.00 89.44 99 LYS A N 1
ATOM 744 C CA . LYS A 1 99 ? 10.445 -9.910 -10.984 1.00 89.44 99 LYS A CA 1
ATOM 745 C C . LYS A 1 99 ? 10.872 -9.011 -12.148 1.00 89.44 99 LYS A C 1
ATOM 747 O O . LYS A 1 99 ? 11.881 -9.294 -12.795 1.00 89.44 99 LYS A O 1
ATOM 752 N N . VAL A 1 100 ? 10.134 -7.929 -12.412 1.00 86.75 100 VAL A N 1
ATOM 753 C CA . VAL A 1 100 ? 10.483 -6.954 -13.458 1.00 86.75 100 VAL A CA 1
ATOM 754 C C . VAL A 1 100 ? 11.811 -6.275 -13.132 1.00 86.75 100 VAL A C 1
ATOM 756 O O . VAL A 1 100 ? 12.710 -6.282 -13.971 1.00 86.75 100 VAL A O 1
ATOM 759 N N . LEU A 1 101 ? 11.983 -5.756 -11.914 1.00 85.69 101 LEU A N 1
ATOM 760 C CA . LEU A 1 101 ? 13.236 -5.131 -11.477 1.00 85.69 101 LEU A CA 1
ATOM 761 C C . LEU A 1 101 ? 14.419 -6.106 -11.536 1.00 85.69 101 LEU A C 1
ATOM 763 O O . LEU A 1 101 ? 15.507 -5.722 -11.972 1.00 85.69 101 LEU A O 1
ATOM 767 N N . ALA A 1 102 ? 14.212 -7.370 -11.165 1.00 88.00 102 ALA A N 1
ATOM 768 C CA . ALA A 1 102 ? 15.237 -8.406 -11.240 1.00 88.00 102 ALA A CA 1
ATOM 769 C C . ALA A 1 102 ? 15.648 -8.685 -12.693 1.00 88.00 102 ALA A C 1
ATOM 771 O O . ALA A 1 102 ? 16.839 -8.775 -12.986 1.00 88.00 102 ALA A O 1
ATOM 772 N N . SER A 1 103 ? 14.685 -8.723 -13.622 1.00 90.25 103 SER A N 1
ATOM 773 C CA . SER A 1 103 ? 14.948 -8.966 -15.050 1.00 90.25 103 SER A CA 1
ATOM 774 C C . SER A 1 103 ? 15.848 -7.911 -15.707 1.00 90.25 103 SER A C 1
ATOM 776 O O . SER A 1 103 ? 16.544 -8.210 -16.676 1.00 90.25 103 SER A O 1
ATOM 778 N N . VAL A 1 104 ? 15.880 -6.692 -15.157 1.00 88.06 104 VAL A N 1
ATOM 779 C CA . VAL A 1 104 ? 16.732 -5.585 -15.621 1.00 88.06 104 VAL A CA 1
ATOM 780 C C . VAL A 1 104 ? 17.916 -5.304 -14.684 1.00 88.06 104 VAL A C 1
ATOM 782 O O . VAL A 1 104 ? 18.573 -4.272 -14.812 1.00 88.06 104 VAL A O 1
ATOM 785 N N . ASN A 1 105 ? 18.215 -6.211 -13.744 1.00 86.50 105 ASN A N 1
ATOM 786 C CA . ASN A 1 105 ? 19.276 -6.073 -12.735 1.00 86.50 105 ASN A CA 1
ATOM 787 C C . ASN A 1 105 ? 19.164 -4.794 -11.872 1.00 86.50 105 ASN A C 1
ATOM 789 O O . ASN A 1 105 ? 20.172 -4.207 -11.473 1.00 86.50 105 ASN A O 1
ATOM 793 N N . MET A 1 106 ? 17.941 -4.329 -11.596 1.00 84.62 106 MET A N 1
ATOM 794 C CA . MET A 1 106 ? 17.674 -3.140 -10.770 1.00 84.62 106 MET A CA 1
ATOM 795 C C . MET A 1 106 ? 17.162 -3.452 -9.364 1.00 84.62 106 MET A C 1
ATOM 797 O O . MET A 1 106 ? 17.059 -2.547 -8.546 1.00 84.62 106 MET A O 1
ATOM 801 N N . ASP A 1 107 ? 16.899 -4.716 -9.063 1.00 81.81 107 ASP A N 1
ATOM 802 C CA . ASP A 1 107 ? 16.274 -5.144 -7.810 1.00 81.81 107 ASP A CA 1
ATOM 803 C C . ASP A 1 107 ? 17.119 -4.892 -6.546 1.00 81.81 107 ASP A C 1
ATOM 805 O O . ASP A 1 107 ? 16.598 -4.661 -5.463 1.00 81.81 107 ASP A O 1
ATOM 809 N N . ASN A 1 108 ? 18.445 -4.843 -6.695 1.00 79.12 108 ASN A N 1
ATOM 810 C CA . ASN A 1 108 ? 19.384 -4.584 -5.598 1.00 79.12 108 ASN A CA 1
ATOM 811 C C . ASN A 1 108 ? 20.106 -3.234 -5.726 1.00 79.12 108 ASN A C 1
ATOM 813 O O . ASN A 1 108 ? 21.150 -3.026 -5.099 1.00 79.12 108 ASN A O 1
ATOM 817 N N . ARG A 1 109 ? 19.613 -2.312 -6.568 1.00 68.06 109 ARG A N 1
ATOM 818 C CA . ARG A 1 109 ? 20.244 -0.992 -6.678 1.00 68.06 109 ARG A CA 1
ATOM 819 C C . ARG A 1 109 ? 19.939 -0.165 -5.434 1.00 68.06 109 ARG A C 1
ATOM 821 O O . ARG A 1 109 ? 18.799 0.218 -5.198 1.00 68.06 109 ARG A O 1
ATOM 828 N N . LYS A 1 110 ? 20.989 0.160 -4.683 1.00 55.16 110 LYS A N 1
ATOM 829 C CA . LYS A 1 110 ? 20.965 1.275 -3.735 1.00 55.16 110 LYS A CA 1
ATOM 830 C C . LYS A 1 110 ? 20.949 2.568 -4.555 1.00 55.16 110 LYS A C 1
ATOM 832 O O . LYS A 1 110 ? 21.826 2.740 -5.405 1.00 55.16 110 LYS A O 1
ATOM 837 N N . ILE A 1 111 ? 19.913 3.383 -4.368 1.00 50.31 111 ILE A N 1
ATOM 838 C CA . ILE A 1 111 ? 19.842 4.761 -4.879 1.00 50.31 111 ILE A CA 1
ATOM 839 C C . ILE A 1 111 ? 20.770 5.622 -4.023 1.00 50.31 111 ILE A C 1
ATOM 841 O O . ILE A 1 111 ? 20.824 5.354 -2.800 1.00 50.31 111 ILE A O 1
#

Foldseek 3Di:
DKDFLLVQLLVLLVVQADPVGDGDPVSVVSSVVSCVQLLCLQDPLSVVVVVDPDDRVVVSVVSGDDPVSSQVSRIDDPVVVSVVSSCVSVVVVVVVVLVVCVVVVNNPDDD

Nearest PDB structures (foldseek):
  4kbr-assembly8_H  TM=7.490E-01  e=2.329E-01  Mus musculus
  4kbr-assembly7_G  TM=6.999E-01  e=3.564E-01  Mus musculus
  4kbr-assembly9_C  TM=4.925E-01  e=3.156E-01  Mus musculus
  4m70-assembly2_E  TM=2.565E-01  e=1.954E+00  Solanum tuberosum

Mean predicted aligned error: 7.7 Å

Secondary structure (DSSP, 8-state):
----TTHHHHHHHTTSB-TTSPBPHHHHHHHHHHHHHHHHTT-GGGGTTTT-SSS-HHHHHTTSPPHHHHHHHT-SS-HHHHHHHHHHHHHHHHHHHHHHHHHTT-TT---

pLDDT: mean 81.57, std 14.67, range [44.81, 95.12]

InterPro domains:
  IPR014830 Glycolipid transfer protein domain [PF08718] (23-58)
  IPR014830 Glycolipid transfer protein domain [PTHR10219] (9-58)
  IPR036497 Glycolipid transfer protein superfamily [G3DSA:1.10.3520.10] (4-63)
  IPR036497 Glycolipid transfer protein superfamily [SSF110004] (15-58)

Solvent-accessible surface area (backbone atoms only — not comparable to full-atom values): 6400 Å² total; per-residue (Å²): 131,79,56,37,59,53,50,64,28,52,59,35,53,76,56,21,48,47,98,89,66,49,78,36,68,66,41,45,54,49,28,56,55,40,47,47,68,56,50,60,52,39,31,78,38,39,58,47,62,78,72,43,100,68,91,59,67,77,71,23,61,77,52,39,60,54,72,68,62,35,53,62,65,43,38,44,78,68,53,68,60,50,51,50,53,42,52,58,56,49,49,55,53,49,55,49,50,48,53,53,30,48,78,72,74,48,65,82,62,82,130

Organism: Pisum sativum (NCBI:txid3888)